Protein AF-A0A950WQ27-F1 (afdb_monomer)

Sequence (127 aa):
AAGPERRVFETTPEGRERLADSLEAEHWVSDRVYQPFLIWLALSWQARGNTFKEQLAHRRDRLSKRLVAERETLDSVRREVGHEHHEAVWILELKIDQTELELAWIERVIANAGKRSHAKRADYPDE

Secondary structure (DSSP, 8-state):
---SPPP-----HHHHHHHHHHHT-THHHHPPPP-HHHHHHHHTTSS-TTHHHHHHHHHHHHHHHHHHHHHHHHHHHHHHH-SS--HHHHHHHHHHHHHHHHHHHHHHHHHHGGG----S---PPP-

Solvent-accessible surface area (backbone atoms only — not comparable to full-atom values): 7937 Å² total; per-residue (Å²): 130,85,72,82,91,78,88,84,87,78,84,48,74,70,55,51,51,56,47,50,59,57,72,70,40,65,61,83,76,71,64,81,82,86,54,69,67,62,55,50,56,74,52,41,84,78,49,57,86,64,52,56,60,51,53,51,53,50,50,45,52,50,42,55,54,46,47,54,54,48,52,56,47,42,57,51,48,44,69,72,71,70,52,78,93,38,71,73,48,53,53,42,51,52,52,43,52,53,42,52,54,49,46,58,48,47,54,53,48,61,76,45,54,87,73,67,73,79,70,96,66,79,71,68,74,87,128

Foldseek 3Di:
DPDDDDDDDDQDPVNVVVVVVVVPDPCVPPPDDDDVLVVCVVVVLVPDDCVVVVSLVVLLVVLVVVLVVLVVVLVVVCVVVVDCPDVSNVVSVVSNVVSVVVNVVSVVCNVCVVVDDDDPPPDDPDD

Structure (mmCIF, N/CA/C/O backbone):
data_AF-A0A950WQ27-F1
#
_entry.id   AF-A0A950WQ27-F1
#
loop_
_atom_site.group_PDB
_atom_site.id
_atom_site.type_symbol
_atom_site.label_atom_id
_atom_site.label_alt_id
_atom_site.label_comp_id
_atom_site.label_asym_id
_atom_site.label_entity_id
_atom_site.label_seq_id
_atom_site.pdbx_PDB_ins_code
_atom_site.Cartn_x
_atom_site.Cartn_y
_atom_site.Cartn_z
_atom_site.occupancy
_atom_site.B_iso_or_equiv
_atom_site.auth_seq_id
_atom_site.auth_comp_id
_atom_site.auth_asym_id
_atom_site.auth_atom_id
_atom_site.pdbx_PDB_model_num
ATOM 1 N N . ALA A 1 1 ? 40.932 15.693 -13.723 1.00 59.25 1 ALA A N 1
ATOM 2 C CA . ALA A 1 1 ? 40.935 14.360 -13.092 1.00 59.25 1 ALA A CA 1
ATOM 3 C C . ALA A 1 1 ? 39.824 13.543 -13.736 1.00 59.25 1 ALA A C 1
ATOM 5 O O . ALA A 1 1 ? 38.694 14.015 -13.740 1.00 59.25 1 ALA A O 1
ATOM 6 N N . ALA A 1 2 ? 40.140 12.402 -14.356 1.00 65.94 2 ALA A N 1
ATOM 7 C CA . ALA A 1 2 ? 39.114 11.449 -14.775 1.00 65.94 2 ALA A CA 1
ATOM 8 C C . ALA A 1 2 ? 38.446 10.913 -13.498 1.00 65.94 2 ALA A C 1
ATOM 10 O O . ALA A 1 2 ? 39.153 10.619 -12.536 1.00 65.94 2 ALA A O 1
ATOM 11 N N . GLY A 1 3 ? 37.113 10.922 -13.438 1.00 78.62 3 GLY A N 1
ATOM 12 C CA . GLY A 1 3 ? 36.349 10.524 -12.252 1.00 78.62 3 GLY A CA 1
ATOM 13 C C . GLY A 1 3 ? 36.592 9.067 -11.825 1.00 78.62 3 GLY A C 1
ATOM 14 O O . GLY A 1 3 ? 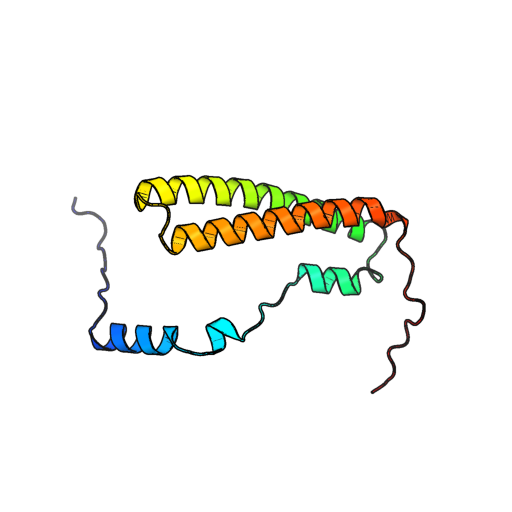37.384 8.365 -12.452 1.00 78.62 3 GLY A O 1
ATOM 15 N N . PRO A 1 4 ? 35.924 8.596 -10.758 1.00 84.38 4 PRO A N 1
ATOM 16 C CA . PRO A 1 4 ? 36.091 7.226 -10.276 1.00 84.38 4 PRO A CA 1
ATOM 17 C C . PRO A 1 4 ? 35.805 6.198 -11.383 1.00 84.38 4 PRO A C 1
ATOM 19 O O . PRO A 1 4 ? 34.903 6.398 -12.200 1.00 84.38 4 PRO A O 1
ATOM 22 N N . GLU A 1 5 ? 36.564 5.097 -11.400 1.00 86.19 5 GLU A N 1
ATOM 23 C CA . GLU A 1 5 ? 36.351 3.999 -12.348 1.00 86.19 5 GLU A CA 1
ATOM 24 C C . GLU A 1 5 ? 34.909 3.480 -12.262 1.00 86.19 5 GLU A C 1
ATOM 26 O O . GLU A 1 5 ? 34.437 3.057 -11.203 1.00 86.19 5 GLU A O 1
ATOM 31 N N . ARG A 1 6 ? 34.200 3.496 -13.397 1.00 89.25 6 ARG A N 1
ATOM 32 C CA . ARG A 1 6 ? 32.835 2.979 -13.520 1.00 89.25 6 ARG A CA 1
ATOM 33 C C . ARG A 1 6 ? 32.865 1.631 -14.227 1.00 89.25 6 ARG A C 1
ATOM 35 O O . ARG A 1 6 ? 33.347 1.530 -15.350 1.00 89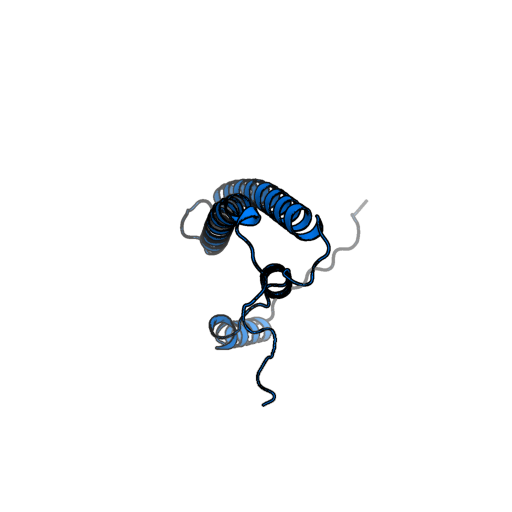.25 6 ARG A O 1
ATOM 42 N N . ARG A 1 7 ? 32.278 0.612 -13.598 1.00 91.06 7 ARG A N 1
ATOM 43 C CA . ARG A 1 7 ? 31.935 -0.650 -14.266 1.00 91.06 7 ARG A CA 1
ATOM 44 C C . ARG A 1 7 ? 30.515 -0.551 -14.816 1.00 91.06 7 ARG A C 1
ATOM 46 O O . ARG A 1 7 ? 29.599 -0.182 -14.084 1.00 91.06 7 ARG A O 1
ATOM 53 N N . VAL A 1 8 ? 30.358 -0.841 -16.103 1.00 90.81 8 VAL A N 1
ATOM 54 C CA . VAL A 1 8 ? 29.067 -0.888 -16.799 1.00 90.81 8 VAL A CA 1
ATOM 55 C C . VAL A 1 8 ? 28.796 -2.342 -17.159 1.00 90.81 8 VAL A C 1
ATOM 57 O O . VAL A 1 8 ? 29.688 -3.028 -17.650 1.00 90.81 8 VAL A O 1
ATOM 60 N N . PHE A 1 9 ? 27.588 -2.811 -16.865 1.00 92.56 9 PHE A N 1
ATOM 61 C CA . PHE A 1 9 ? 27.129 -4.149 -17.220 1.00 92.56 9 PHE A CA 1
ATOM 62 C C . PHE A 1 9 ? 26.132 -4.036 -18.370 1.00 92.56 9 PHE A C 1
ATOM 64 O O . PHE A 1 9 ? 25.302 -3.128 -18.374 1.00 92.56 9 PHE A O 1
ATOM 71 N N . GLU A 1 10 ? 26.204 -4.970 -19.313 1.00 93.38 10 GLU A N 1
ATOM 72 C CA . GLU A 1 10 ? 25.301 -5.057 -20.459 1.00 93.38 10 GLU A CA 1
ATOM 73 C C . GLU A 1 10 ? 24.659 -6.442 -20.511 1.00 93.38 10 GLU A C 1
ATOM 75 O O . GLU A 1 10 ? 25.285 -7.453 -20.180 1.00 93.38 10 GLU A O 1
ATOM 80 N N . THR A 1 11 ? 23.393 -6.496 -20.920 1.00 95.12 11 THR A N 1
ATOM 81 C CA . THR A 1 11 ? 22.658 -7.757 -21.029 1.00 95.12 11 THR A CA 1
ATOM 82 C C . THR A 1 11 ? 23.090 -8.519 -22.281 1.00 95.12 11 THR A C 1
ATOM 84 O O . THR A 1 11 ? 23.001 -8.006 -23.400 1.00 95.12 11 THR A O 1
ATOM 87 N N . THR A 1 12 ? 23.505 -9.776 -22.112 1.00 97.25 12 THR A N 1
A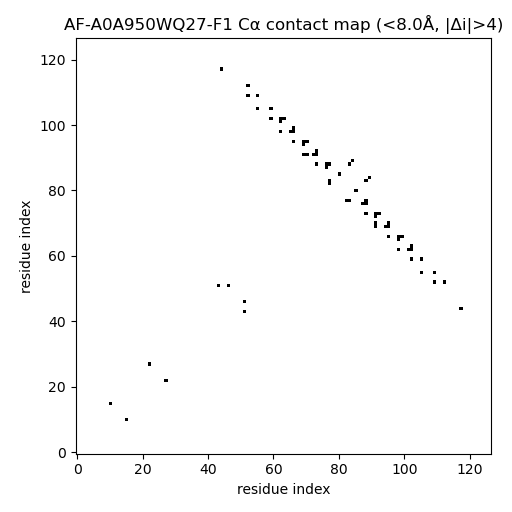TOM 88 C CA . THR A 1 12 ? 23.806 -10.682 -23.231 1.00 97.25 12 THR A CA 1
ATOM 89 C C . THR A 1 12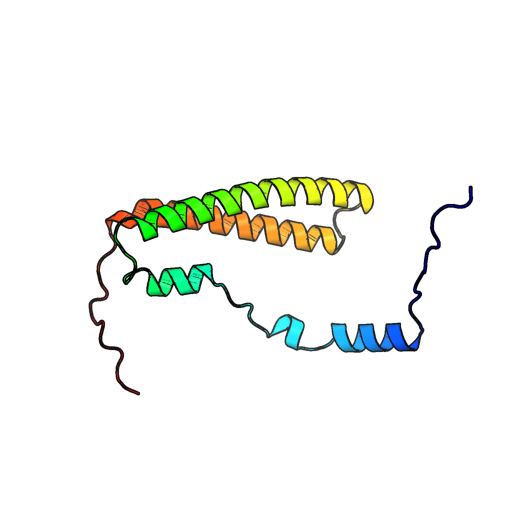 ? 22.517 -11.179 -23.903 1.00 97.25 12 THR A C 1
ATOM 91 O O . THR A 1 12 ? 21.443 -11.089 -23.304 1.00 97.25 12 THR A O 1
ATOM 94 N N . PRO A 1 13 ? 22.582 -11.722 -25.133 1.00 97.69 13 PRO A N 1
ATOM 95 C CA . PRO A 1 13 ? 21.432 -12.381 -25.756 1.00 97.69 13 PRO A CA 1
ATOM 96 C C . PRO A 1 13 ? 20.821 -13.476 -24.870 1.00 97.69 13 PRO A C 1
ATOM 98 O O . PRO A 1 13 ? 19.631 -13.425 -24.587 1.00 97.69 13 PRO A O 1
ATOM 101 N N . GLU A 1 14 ? 21.656 -14.363 -24.323 1.00 97.69 14 GLU A N 1
ATOM 102 C CA . GLU A 1 14 ? 21.232 -15.400 -23.371 1.00 97.69 14 GLU A CA 1
ATOM 103 C C . GLU A 1 14 ? 20.591 -14.800 -22.107 1.00 97.69 14 GLU A C 1
ATOM 105 O O . GLU A 1 14 ? 19.601 -15.311 -21.592 1.00 97.69 14 GLU A O 1
ATOM 110 N N . GLY A 1 15 ? 21.117 -13.676 -21.609 1.00 97.38 15 GLY A N 1
ATOM 111 C CA . GLY A 1 15 ? 20.529 -12.967 -20.474 1.00 97.38 15 GLY A CA 1
ATOM 112 C C . GLY A 1 15 ? 19.130 -12.415 -20.763 1.00 97.38 15 GLY A C 1
ATOM 113 O O . GLY A 1 15 ? 18.302 -12.381 -19.857 1.00 97.38 15 GLY A O 1
ATOM 114 N N . ARG A 1 16 ? 18.846 -12.008 -22.009 1.00 97.62 16 ARG A N 1
ATOM 115 C CA . ARG A 1 16 ? 17.504 -11.563 -22.421 1.00 97.62 16 ARG A CA 1
ATOM 116 C C . ARG A 1 16 ? 16.525 -12.727 -22.533 1.00 97.62 16 ARG A C 1
ATOM 118 O O . ARG A 1 16 ? 15.392 -12.572 -22.096 1.00 97.62 16 ARG A O 1
ATOM 125 N N . GLU A 1 17 ? 16.962 -13.867 -23.061 1.00 98.00 17 GLU A N 1
ATOM 126 C CA . GLU A 1 17 ? 16.136 -15.084 -23.128 1.00 98.00 17 GLU A CA 1
ATOM 127 C C . GLU A 1 17 ? 15.765 -15.565 -21.723 1.00 98.00 17 GLU A C 1
ATOM 129 O O . GLU A 1 17 ? 14.589 -15.697 -21.408 1.00 98.00 17 GLU A O 1
ATOM 134 N N . ARG A 1 18 ? 16.745 -15.666 -20.818 1.00 97.56 18 ARG A N 1
ATOM 135 C CA . ARG A 1 18 ? 16.481 -16.035 -19.417 1.00 97.56 18 ARG A CA 1
ATOM 136 C C . ARG A 1 18 ? 15.570 -15.042 -18.693 1.00 97.56 18 ARG A C 1
ATOM 138 O O . ARG A 1 18 ? 14.837 -15.432 -17.787 1.00 97.56 18 ARG A O 1
ATOM 145 N N . LEU A 1 19 ? 15.639 -13.755 -19.041 1.00 96.94 19 LEU A N 1
ATOM 146 C CA . LEU A 1 19 ? 14.712 -12.760 -18.506 1.00 96.94 19 LEU A CA 1
ATOM 147 C C . LEU A 1 19 ? 13.287 -13.012 -19.015 1.00 96.94 19 LEU A C 1
ATOM 149 O O . LEU A 1 19 ? 12.365 -12.952 -18.209 1.00 96.94 19 LEU A O 1
ATOM 153 N N . ALA A 1 20 ? 13.113 -13.314 -20.303 1.00 97.50 20 ALA A N 1
ATOM 154 C CA . ALA A 1 20 ? 11.808 -13.650 -20.869 1.00 97.50 20 ALA A CA 1
ATOM 155 C C . ALA A 1 20 ? 11.213 -14.895 -20.192 1.00 97.50 20 ALA A C 1
ATOM 157 O O . ALA A 1 20 ? 10.124 -14.799 -19.630 1.00 97.50 20 ALA A O 1
ATOM 158 N N . ASP A 1 21 ? 11.977 -15.991 -20.106 1.00 97.75 21 ASP A N 1
ATOM 159 C CA . ASP A 1 21 ? 11.553 -17.227 -19.429 1.00 97.75 21 ASP A CA 1
ATOM 160 C C . ASP A 1 21 ? 11.114 -16.962 -17.979 1.00 97.75 21 ASP A C 1
ATOM 162 O O . ASP A 1 21 ? 10.127 -17.508 -17.488 1.00 97.75 21 ASP A O 1
ATOM 166 N N . SER A 1 22 ? 11.851 -16.095 -17.277 1.00 96.88 22 SER A N 1
ATOM 167 C CA . SER A 1 22 ? 11.519 -15.703 -15.909 1.00 96.88 22 SER A CA 1
ATOM 168 C C . SER A 1 22 ? 10.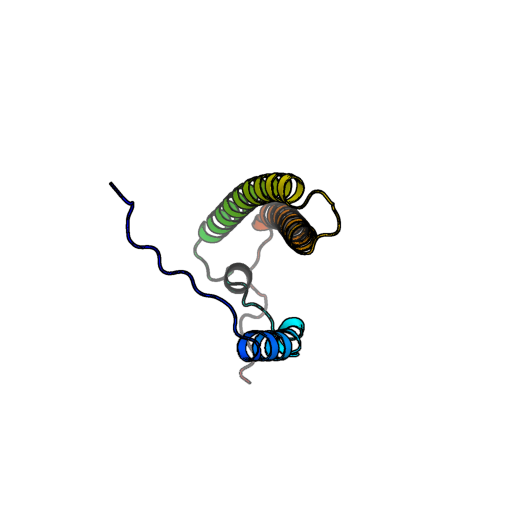208 -14.918 -15.844 1.00 96.88 22 SER A C 1
ATOM 170 O O . SER A 1 22 ? 9.391 -15.196 -14.972 1.00 96.88 22 SER A O 1
ATOM 172 N N . LEU A 1 23 ? 9.982 -13.958 -16.748 1.00 96.56 23 LEU A N 1
ATOM 173 C CA . LEU A 1 23 ? 8.776 -13.117 -16.779 1.00 96.56 23 LEU A CA 1
ATOM 174 C C . LEU A 1 23 ? 7.507 -13.893 -17.161 1.00 96.56 23 LEU A C 1
ATOM 176 O O . LEU A 1 23 ? 6.414 -13.500 -16.762 1.00 96.56 23 LEU A O 1
ATOM 180 N N . GLU A 1 24 ? 7.646 -14.994 -17.894 1.00 97.06 24 GLU A N 1
ATOM 181 C CA . GLU A 1 24 ? 6.535 -15.866 -18.301 1.00 97.06 24 GLU A CA 1
ATOM 182 C C . GLU A 1 24 ? 6.109 -16.863 -17.212 1.00 97.06 24 GLU A C 1
ATOM 184 O O . GLU A 1 24 ? 5.099 -17.555 -17.348 1.00 97.06 24 GLU A O 1
ATOM 189 N N . ALA A 1 25 ? 6.857 -16.947 -16.111 1.00 96.69 25 ALA A N 1
ATOM 190 C CA . ALA A 1 25 ? 6.591 -17.916 -15.063 1.00 96.69 25 ALA A CA 1
ATOM 191 C C . ALA A 1 25 ? 5.281 -17.624 -14.301 1.00 96.69 25 ALA A C 1
ATOM 193 O O . ALA A 1 25 ? 5.028 -16.513 -13.837 1.00 96.69 25 ALA A O 1
ATOM 194 N N . GLU A 1 26 ? 4.474 -18.665 -14.080 1.00 96.38 26 GLU A N 1
ATOM 195 C CA . GLU A 1 26 ? 3.131 -18.568 -13.478 1.00 96.38 26 GLU A CA 1
ATOM 196 C C . GLU A 1 26 ? 3.122 -17.975 -12.056 1.00 96.38 26 GLU A C 1
ATOM 198 O O . GLU A 1 26 ? 2.153 -17.324 -11.654 1.00 96.38 26 GLU A O 1
ATOM 203 N N . HIS A 1 27 ? 4.225 -18.138 -11.315 1.00 94.75 27 HIS A N 1
ATOM 204 C CA . HIS A 1 27 ? 4.358 -17.665 -9.934 1.00 94.75 27 HIS A CA 1
ATOM 205 C C . HIS A 1 27 ? 4.120 -16.154 -9.786 1.00 94.75 27 HIS A C 1
ATOM 207 O O . HIS A 1 27 ? 3.630 -15.713 -8.747 1.00 94.75 27 HIS A O 1
ATOM 213 N N . TRP A 1 28 ? 4.374 -15.357 -10.833 1.00 93.88 28 TRP A N 1
ATOM 214 C CA . TRP A 1 28 ? 4.075 -13.920 -10.835 1.00 93.88 28 TRP A CA 1
ATOM 215 C C . TRP A 1 28 ? 2.590 -13.604 -10.630 1.00 93.88 28 TRP A C 1
ATOM 217 O O . TRP A 1 28 ? 2.259 -12.520 -10.150 1.00 93.88 28 TRP A O 1
ATOM 227 N N . VAL A 1 29 ? 1.699 -14.535 -10.981 1.00 93.12 29 VAL A N 1
ATOM 228 C CA . VAL A 1 29 ? 0.242 -14.364 -10.902 1.00 93.12 29 VAL A CA 1
ATOM 229 C C . VAL A 1 29 ? -0.357 -15.125 -9.719 1.00 93.12 29 VAL A C 1
ATOM 231 O O . VAL A 1 29 ? -1.321 -14.655 -9.110 1.00 93.12 29 VAL A O 1
ATOM 234 N N . SER A 1 30 ? 0.186 -16.297 -9.380 1.00 93.69 30 SER A N 1
ATOM 235 C CA . SER A 1 30 ? -0.386 -17.161 -8.341 1.00 93.69 30 SER A CA 1
ATOM 236 C C . SER A 1 30 ? 0.057 -16.809 -6.924 1.00 93.69 30 SER A C 1
ATOM 238 O O . SER A 1 30 ? -0.691 -17.045 -5.966 1.00 93.69 30 SER A O 1
ATOM 240 N N . ASP A 1 31 ? 1.268 -16.279 -6.765 1.00 93.38 31 ASP A N 1
ATOM 241 C CA . ASP A 1 31 ? 1.881 -16.186 -5.448 1.00 93.38 31 ASP A CA 1
ATOM 242 C C . ASP A 1 31 ? 1.275 -15.056 -4.618 1.00 93.38 31 ASP A C 1
ATOM 244 O O . ASP A 1 31 ? 1.070 -13.923 -5.060 1.00 93.38 31 ASP A O 1
ATOM 248 N N . ARG A 1 32 ? 0.993 -15.362 -3.348 1.00 87.06 32 ARG A N 1
ATOM 249 C CA . ARG A 1 32 ? 0.449 -14.389 -2.399 1.00 87.06 32 ARG A CA 1
ATOM 250 C C . ARG A 1 32 ? 1.558 -13.781 -1.565 1.00 87.06 32 ARG A C 1
ATOM 252 O O . ARG A 1 32 ? 2.315 -14.481 -0.898 1.00 87.06 32 ARG A O 1
ATOM 259 N N . VAL A 1 33 ? 1.574 -12.455 -1.502 1.00 86.19 33 VAL A N 1
ATOM 260 C CA . VAL A 1 33 ? 2.476 -11.727 -0.608 1.00 86.19 33 VAL A CA 1
ATOM 261 C C . VAL A 1 33 ? 1.922 -11.737 0.816 1.00 86.19 33 VAL A C 1
ATOM 263 O O . VAL A 1 33 ? 0.769 -11.379 1.063 1.00 86.19 33 VAL A O 1
ATOM 266 N N . TYR A 1 34 ? 2.770 -12.106 1.773 1.00 87.69 34 TYR A N 1
ATOM 267 C CA . TYR A 1 34 ? 2.466 -12.035 3.199 1.00 87.69 34 TYR A CA 1
ATOM 268 C C . TYR A 1 34 ? 2.209 -10.583 3.641 1.00 87.69 34 TYR A C 1
ATOM 270 O O . TYR A 1 34 ? 2.976 -9.679 3.313 1.00 87.69 34 TYR A O 1
ATOM 278 N N . GLN A 1 35 ? 1.146 -10.356 4.419 1.00 91.12 35 GLN A N 1
ATOM 279 C CA . GLN A 1 35 ? 0.726 -9.030 4.893 1.00 91.12 35 GLN A CA 1
ATOM 280 C C . GLN A 1 35 ? 0.882 -8.948 6.428 1.00 91.12 35 GLN A C 1
ATOM 282 O O . GLN A 1 35 ? -0.081 -9.229 7.151 1.00 91.12 35 GLN A O 1
ATOM 287 N N . PRO A 1 36 ? 2.057 -8.545 6.968 1.00 95.12 36 PRO A N 1
ATOM 288 C CA . PRO A 1 36 ? 2.328 -8.586 8.410 1.00 95.12 36 PRO A CA 1
ATOM 289 C C . PRO A 1 36 ? 1.301 -7.829 9.254 1.00 95.12 36 PRO A C 1
ATOM 291 O O . PRO A 1 36 ? 0.935 -8.276 10.338 1.00 95.12 36 PRO A O 1
ATOM 294 N N . PHE A 1 37 ? 0.809 -6.695 8.747 1.00 95.62 37 PHE A N 1
ATOM 295 C CA . PHE A 1 37 ? -0.189 -5.888 9.440 1.00 95.62 37 PHE A CA 1
ATOM 296 C C . PHE A 1 37 ? -1.524 -6.626 9.607 1.00 95.62 37 PHE A C 1
ATOM 298 O O . PHE A 1 37 ? -2.097 -6.595 10.692 1.00 95.62 37 PHE A O 1
ATOM 305 N N . LEU A 1 38 ? -1.999 -7.328 8.572 1.00 94.62 38 LEU A N 1
ATOM 306 C CA . LEU A 1 38 ? -3.252 -8.086 8.644 1.00 94.62 38 LEU A CA 1
ATOM 307 C C . LEU A 1 38 ? -3.136 -9.286 9.585 1.00 94.62 38 LEU A C 1
ATOM 309 O O . LEU A 1 38 ? -4.087 -9.617 10.288 1.00 94.62 38 LEU A O 1
ATOM 313 N N . ILE A 1 39 ? -1.956 -9.896 9.654 1.00 94.56 39 ILE A N 1
ATOM 314 C CA . ILE A 1 39 ? -1.706 -11.025 10.553 1.00 94.56 39 ILE A CA 1
ATOM 315 C C . ILE A 1 39 ? -1.621 -10.561 12.000 1.00 94.56 39 ILE A C 1
ATOM 317 O O . ILE A 1 39 ? -2.266 -11.141 12.872 1.00 94.56 39 ILE A O 1
ATOM 321 N N . TRP A 1 40 ? -0.926 -9.451 12.253 1.00 95.56 40 TRP A N 1
ATOM 322 C CA . TRP A 1 40 ? -1.006 -8.787 13.548 1.00 95.56 40 TRP A CA 1
ATOM 323 C C . TRP A 1 40 ? -2.457 -8.425 13.898 1.00 95.56 40 TRP A C 1
ATOM 325 O O . TRP A 1 40 ? -2.888 -8.658 15.026 1.00 95.56 40 TRP A O 1
ATOM 335 N N . LEU A 1 41 ? -3.237 -7.908 12.941 1.00 94.06 41 LEU A N 1
ATOM 336 C CA . LEU A 1 41 ? -4.622 -7.513 13.178 1.00 94.06 41 LEU A CA 1
ATOM 337 C C . LEU A 1 41 ? -5.497 -8.707 13.578 1.00 94.06 41 LEU A C 1
ATOM 339 O O . LEU A 1 41 ? -6.278 -8.588 14.524 1.00 94.06 41 LEU A O 1
ATOM 343 N N . ALA A 1 42 ? -5.326 -9.858 12.925 1.00 91.69 42 ALA A N 1
ATOM 344 C CA . ALA A 1 42 ? -6.019 -11.098 13.270 1.00 91.69 42 ALA A CA 1
ATOM 345 C C . ALA A 1 42 ? -5.728 -11.550 14.715 1.00 91.69 42 ALA A C 1
ATOM 347 O O . ALA A 1 42 ? -6.625 -12.014 15.416 1.00 91.69 42 ALA A O 1
ATOM 348 N N . LEU A 1 43 ? -4.498 -11.344 15.192 1.00 91.81 43 LEU A N 1
ATOM 349 C CA . LEU A 1 43 ? -4.055 -11.704 16.546 1.00 91.81 43 LEU A CA 1
ATOM 350 C C . LEU A 1 43 ? -4.236 -10.575 17.573 1.00 91.81 43 LEU A C 1
ATOM 352 O O . LEU A 1 43 ? -4.007 -10.754 18.768 1.00 91.81 43 LEU A O 1
ATOM 356 N N . SER A 1 44 ? -4.681 -9.398 17.134 1.00 92.31 44 SER A N 1
ATOM 357 C CA . SER A 1 44 ? -4.689 -8.175 17.943 1.00 92.31 44 SER A CA 1
ATOM 358 C C . SER A 1 44 ? -5.649 -8.193 19.137 1.00 92.31 44 SER A C 1
ATOM 360 O O . SER A 1 44 ? -5.649 -7.259 19.941 1.00 92.31 44 SER A O 1
ATOM 362 N N . TRP A 1 45 ? -6.493 -9.218 19.267 1.00 88.00 45 TRP A N 1
ATOM 363 C CA . TRP A 1 45 ? -7.320 -9.448 20.455 1.00 88.00 45 TRP A CA 1
ATOM 364 C C . TRP A 1 45 ? -6.493 -9.896 21.670 1.00 88.00 45 TRP A C 1
ATOM 366 O O . TRP A 1 45 ? -6.941 -9.725 22.799 1.00 88.00 45 TRP A O 1
ATOM 376 N N . GLN A 1 46 ? -5.285 -10.422 21.438 1.00 88.06 46 GLN A N 1
ATOM 377 C CA . GLN A 1 46 ? -4.307 -10.771 22.474 1.00 88.06 46 GLN A CA 1
ATOM 378 C C . GLN A 1 46 ? -3.407 -9.582 22.852 1.00 88.06 46 GLN A C 1
ATOM 380 O O . GLN A 1 46 ? -2.630 -9.656 23.803 1.00 88.06 46 GLN A O 1
ATOM 385 N N . ALA A 1 47 ? -3.466 -8.485 22.090 1.00 88.00 47 ALA A N 1
ATOM 386 C CA . ALA A 1 47 ? -2.616 -7.326 22.315 1.00 88.00 47 ALA A CA 1
ATOM 387 C C . ALA A 1 47 ? -3.021 -6.572 23.593 1.00 88.00 47 ALA A C 1
ATOM 389 O O . ALA A 1 47 ? -4.193 -6.497 23.960 1.00 88.00 47 ALA A O 1
ATOM 390 N N . ARG A 1 48 ? -2.030 -5.970 24.259 1.00 84.06 48 ARG A N 1
ATOM 391 C CA . ARG A 1 48 ? -2.232 -5.166 25.473 1.00 84.06 48 ARG A CA 1
ATOM 392 C C . ARG A 1 48 ? -2.999 -3.877 25.153 1.00 84.06 48 ARG A C 1
ATOM 394 O O . ARG A 1 48 ? -2.951 -3.387 24.027 1.00 84.06 48 ARG A O 1
ATOM 401 N N . GLY A 1 49 ? -3.659 -3.317 26.170 1.00 79.06 49 GLY A N 1
ATOM 402 C CA . GLY A 1 49 ? -4.636 -2.217 26.090 1.00 79.06 49 GLY A CA 1
ATOM 403 C C . GLY A 1 49 ? -4.520 -1.271 24.885 1.00 79.06 49 GLY A C 1
ATOM 404 O O . GLY A 1 49 ? -5.279 -1.395 23.924 1.00 79.06 49 GLY A O 1
ATOM 405 N N . ASN A 1 50 ? -3.590 -0.311 24.928 1.00 87.19 50 ASN A N 1
ATOM 406 C CA . ASN A 1 50 ? -3.500 0.742 23.906 1.00 87.19 50 ASN A CA 1
ATOM 407 C C . ASN A 1 50 ? -2.822 0.314 22.598 1.00 87.19 50 ASN A C 1
ATOM 409 O O . ASN A 1 50 ? -2.981 1.007 21.590 1.00 87.19 50 ASN A O 1
ATOM 413 N N . THR A 1 51 ? -2.158 -0.847 22.564 1.00 92.94 51 THR A N 1
ATOM 414 C CA . THR A 1 51 ? -1.377 -1.301 21.403 1.00 92.94 51 THR A CA 1
ATOM 415 C C . THR A 1 51 ? -2.223 -1.373 20.135 1.00 92.94 51 THR A C 1
ATOM 417 O O . THR A 1 51 ? -1.743 -1.041 19.058 1.00 92.94 51 THR A O 1
ATOM 420 N N . PHE A 1 52 ? -3.502 -1.749 20.237 1.00 93.00 52 PHE A N 1
ATOM 421 C CA . PHE A 1 52 ? -4.385 -1.784 19.070 1.00 93.00 52 PHE A CA 1
ATOM 422 C C . PHE A 1 52 ? -4.563 -0.408 18.411 1.00 93.00 52 PHE A C 1
ATOM 424 O O . PHE A 1 52 ? -4.475 -0.283 17.191 1.00 93.00 52 PHE A O 1
ATOM 431 N N . LYS A 1 53 ? -4.805 0.627 19.224 1.00 92.06 53 LYS A N 1
ATOM 432 C CA . LYS A 1 53 ? -5.024 1.995 18.737 1.00 92.06 53 LYS A CA 1
ATOM 433 C C . LYS A 1 53 ? -3.730 2.591 18.195 1.00 92.06 53 LYS A C 1
ATOM 435 O O . LYS A 1 53 ? -3.744 3.200 17.131 1.00 92.06 53 LYS A O 1
ATOM 440 N N . GLU A 1 54 ? -2.625 2.376 18.903 1.00 94.75 54 GLU A N 1
ATOM 441 C CA . GLU A 1 54 ? -1.294 2.840 18.503 1.00 94.75 54 GLU A CA 1
ATOM 442 C C . GLU A 1 54 ? -0.889 2.249 17.151 1.00 94.75 54 GLU A C 1
ATOM 444 O O . GLU A 1 54 ? -0.518 2.985 16.241 1.00 94.75 54 GLU A O 1
ATOM 449 N N . GLN A 1 55 ? -1.048 0.937 16.967 1.00 96.56 55 GLN A N 1
ATOM 450 C CA . GLN A 1 55 ? -0.695 0.275 15.711 1.00 96.56 55 GLN A CA 1
ATOM 451 C C . GLN A 1 55 ? -1.564 0.729 14.531 1.00 96.56 55 GLN A C 1
ATOM 453 O O . GLN A 1 55 ? -1.043 0.919 13.432 1.00 96.56 55 GLN A O 1
ATOM 458 N N . LEU A 1 56 ? -2.863 0.979 14.741 1.00 95.81 56 LEU A N 1
ATOM 459 C CA . LEU A 1 56 ? -3.720 1.576 13.708 1.00 95.81 56 LEU A CA 1
ATOM 460 C C . LEU A 1 56 ? -3.292 3.005 13.357 1.00 95.81 56 LEU A C 1
ATOM 462 O O . LEU A 1 56 ? -3.217 3.345 12.177 1.00 95.81 56 LEU A O 1
ATOM 466 N N . ALA A 1 57 ? -2.965 3.825 14.359 1.00 96.06 57 ALA A N 1
ATOM 467 C CA . ALA A 1 57 ? -2.482 5.185 14.142 1.00 96.06 57 ALA A CA 1
ATOM 468 C C . ALA A 1 57 ? -1.144 5.201 13.385 1.00 96.06 57 ALA A C 1
ATOM 470 O O . ALA A 1 57 ? -0.977 5.983 12.448 1.00 96.06 57 ALA A O 1
ATOM 471 N N . HIS A 1 58 ? -0.219 4.303 13.734 1.00 97.38 58 HIS A N 1
ATOM 472 C CA . HIS A 1 58 ? 1.048 4.136 13.025 1.00 97.38 58 HIS A CA 1
ATOM 473 C C . HIS A 1 58 ? 0.852 3.641 11.595 1.00 97.38 58 HIS A C 1
ATOM 475 O O . HIS A 1 58 ? 1.511 4.141 10.683 1.00 97.38 58 HIS A O 1
ATOM 481 N N . ARG A 1 59 ? -0.049 2.676 11.372 1.00 97.75 59 ARG A N 1
ATOM 482 C CA . ARG A 1 59 ? -0.348 2.195 10.022 1.00 97.75 59 ARG A CA 1
ATOM 483 C C . ARG A 1 59 ? -0.934 3.315 9.169 1.00 97.75 59 ARG A C 1
ATOM 485 O O . ARG A 1 59 ? -0.444 3.515 8.062 1.00 97.75 59 ARG A O 1
ATOM 492 N N . ARG A 1 60 ? -1.891 4.081 9.701 1.00 98.25 60 ARG A N 1
ATOM 493 C CA . ARG A 1 60 ? -2.438 5.265 9.030 1.00 98.25 60 ARG A CA 1
ATOM 494 C C . ARG A 1 60 ? -1.338 6.254 8.649 1.00 98.25 60 ARG A C 1
ATOM 496 O O . ARG A 1 60 ? -1.222 6.587 7.479 1.00 98.25 60 ARG A O 1
ATOM 503 N N . ASP A 1 61 ? -0.516 6.682 9.608 1.00 98.31 61 ASP A N 1
ATOM 504 C CA . ASP A 1 61 ? 0.576 7.637 9.364 1.00 98.31 61 ASP A CA 1
ATOM 505 C C . ASP A 1 61 ? 1.536 7.148 8.268 1.00 98.31 61 ASP A C 1
ATOM 507 O O . ASP A 1 61 ? 1.875 7.896 7.350 1.00 98.31 61 ASP A O 1
ATOM 511 N N . ARG A 1 62 ? 1.919 5.865 8.309 1.00 97.62 62 ARG A N 1
ATOM 512 C CA . ARG A 1 62 ? 2.770 5.266 7.273 1.00 97.62 62 ARG A CA 1
ATOM 513 C C . ARG A 1 62 ? 2.114 5.271 5.897 1.00 97.62 62 ARG A C 1
ATOM 515 O O . ARG A 1 62 ? 2.784 5.613 4.928 1.00 97.62 62 ARG A O 1
ATOM 522 N N . LEU A 1 63 ? 0.839 4.896 5.800 1.00 98.12 63 LEU A N 1
ATOM 523 C CA . LEU A 1 63 ? 0.117 4.893 4.527 1.00 98.12 63 LEU A CA 1
ATOM 524 C C . LEU A 1 63 ? -0.075 6.309 3.980 1.00 98.12 63 LEU A C 1
ATOM 526 O O . LEU A 1 63 ? 0.125 6.518 2.792 1.00 98.12 63 LEU A O 1
ATOM 530 N N . SER A 1 64 ? -0.390 7.291 4.829 1.00 98.38 64 SER A N 1
ATOM 531 C CA . SER A 1 64 ? -0.521 8.691 4.410 1.00 98.38 64 SER A CA 1
ATOM 532 C C . SER A 1 64 ? 0.794 9.239 3.853 1.00 98.38 64 SER A C 1
ATOM 534 O O . SER A 1 64 ? 0.797 9.870 2.800 1.00 98.38 64 SER A O 1
ATOM 536 N N . LYS A 1 65 ? 1.925 8.949 4.510 1.00 98.44 65 LYS A N 1
ATOM 537 C CA . LYS A 1 65 ? 3.257 9.320 4.005 1.00 98.44 65 LYS A CA 1
ATOM 538 C C . LYS A 1 65 ? 3.593 8.610 2.695 1.00 98.44 65 LYS A C 1
ATOM 540 O O . LYS A 1 65 ? 4.114 9.242 1.782 1.00 98.44 65 LYS A O 1
ATOM 545 N N . ARG A 1 66 ? 3.271 7.315 2.591 1.00 97.94 66 ARG A N 1
ATOM 546 C CA . ARG A 1 66 ? 3.466 6.539 1.359 1.00 97.94 66 ARG A CA 1
ATOM 547 C C . ARG A 1 66 ? 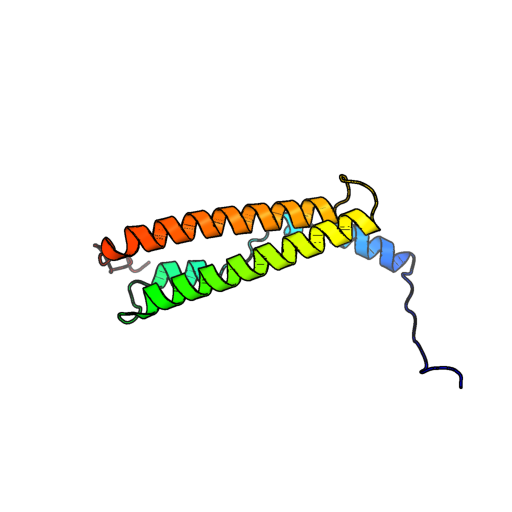2.655 7.117 0.201 1.00 97.94 66 ARG A C 1
ATOM 549 O O . ARG A 1 66 ? 3.213 7.286 -0.872 1.00 97.94 66 ARG A O 1
ATOM 556 N N . LEU A 1 67 ? 1.392 7.470 0.435 1.00 98.44 67 LEU A N 1
ATOM 557 C CA . LEU A 1 67 ? 0.507 8.029 -0.585 1.00 98.44 67 LEU A CA 1
ATOM 558 C C . LEU A 1 67 ? 1.068 9.323 -1.189 1.00 98.44 67 LEU A C 1
ATOM 560 O O . LEU A 1 67 ? 1.041 9.495 -2.403 1.00 98.44 67 LEU A O 1
ATOM 564 N N . VAL A 1 68 ? 1.600 10.218 -0.348 1.00 98.44 68 VAL A N 1
ATOM 565 C CA . VAL A 1 68 ? 2.256 11.450 -0.817 1.00 98.44 68 VAL A CA 1
ATOM 566 C C . VAL A 1 68 ? 3.460 11.111 -1.697 1.00 98.44 68 VAL A C 1
ATOM 568 O O . VAL A 1 68 ? 3.535 11.580 -2.828 1.00 98.44 68 VAL A O 1
ATOM 571 N N . ALA A 1 69 ? 4.349 10.236 -1.221 1.00 98.12 69 ALA A N 1
ATOM 572 C CA . ALA A 1 69 ? 5.550 9.856 -1.962 1.00 98.12 69 ALA A CA 1
ATOM 573 C C . ALA A 1 69 ? 5.239 9.141 -3.295 1.00 98.12 69 ALA A C 1
ATOM 575 O O . ALA A 1 69 ? 5.909 9.378 -4.301 1.00 98.12 69 ALA A O 1
ATOM 576 N N . GLU A 1 70 ? 4.224 8.273 -3.333 1.00 98.31 70 GLU A N 1
ATOM 577 C CA . GLU A 1 70 ? 3.814 7.558 -4.550 1.00 98.31 70 GLU A CA 1
ATOM 578 C C . GLU A 1 70 ? 3.217 8.508 -5.594 1.00 98.31 70 GLU A C 1
ATOM 580 O O . GLU A 1 70 ? 3.530 8.377 -6.776 1.00 98.31 70 GLU A O 1
ATOM 585 N N . ARG A 1 71 ? 2.439 9.512 -5.168 1.00 98.44 71 ARG A N 1
ATOM 586 C CA . ARG A 1 71 ? 1.924 10.565 -6.058 1.00 98.44 71 ARG A CA 1
ATOM 587 C C . ARG A 1 71 ? 3.047 11.429 -6.637 1.00 98.44 71 ARG A C 1
ATOM 589 O O . ARG A 1 71 ? 3.079 11.649 -7.843 1.00 98.44 71 ARG A O 1
ATOM 596 N N . GLU A 1 72 ? 4.010 11.845 -5.813 1.00 98.25 72 GLU A N 1
ATOM 597 C CA . GLU A 1 72 ? 5.195 12.583 -6.285 1.00 98.25 72 GLU A CA 1
ATOM 598 C C . GLU A 1 72 ? 6.019 11.759 -7.288 1.00 98.25 72 GLU A C 1
ATOM 600 O O . GLU A 1 72 ? 6.490 12.278 -8.305 1.00 98.25 72 GLU A O 1
ATOM 605 N N . THR A 1 73 ? 6.157 10.456 -7.025 1.00 97.81 73 THR A N 1
ATOM 606 C CA . THR A 1 73 ? 6.842 9.520 -7.924 1.00 97.81 73 THR A CA 1
ATOM 607 C C . THR A 1 73 ? 6.090 9.378 -9.246 1.00 97.81 73 THR A C 1
ATOM 609 O O . THR A 1 73 ? 6.716 9.442 -10.301 1.00 97.81 73 THR A O 1
ATOM 612 N N . LEU A 1 74 ? 4.762 9.240 -9.212 1.00 97.69 74 LEU A N 1
ATOM 613 C CA . LEU A 1 74 ? 3.923 9.153 -10.409 1.00 97.69 74 LEU A CA 1
ATOM 614 C C . LEU A 1 74 ? 4.063 10.394 -11.292 1.00 97.69 74 LEU A C 1
ATOM 616 O O . LEU A 1 74 ? 4.254 10.263 -12.500 1.00 97.69 74 LEU A O 1
ATOM 620 N N . ASP A 1 75 ? 4.051 11.588 -10.700 1.00 97.00 75 ASP A N 1
ATOM 621 C CA . ASP A 1 75 ? 4.251 12.829 -11.449 1.00 97.00 75 ASP A CA 1
ATOM 622 C C . ASP A 1 75 ? 5.643 12.895 -12.091 1.00 97.00 75 ASP A C 1
ATOM 624 O O . ASP A 1 75 ? 5.793 13.390 -13.210 1.00 97.00 75 ASP A O 1
ATOM 628 N N . SER A 1 76 ? 6.673 12.393 -11.402 1.00 97.25 76 SER A N 1
ATOM 629 C CA . SER A 1 76 ? 8.025 12.298 -11.960 1.00 97.25 76 SER A CA 1
ATOM 630 C C . SER A 1 76 ? 8.100 11.308 -13.121 1.00 97.25 76 SER A C 1
ATOM 632 O O . SER A 1 76 ? 8.637 11.649 -14.172 1.00 97.25 76 SER A O 1
ATOM 634 N N . VAL A 1 77 ? 7.520 10.117 -12.962 1.00 96.56 77 VAL A N 1
ATOM 635 C CA . VAL A 1 77 ? 7.503 9.073 -13.996 1.00 96.56 77 VAL A CA 1
ATOM 636 C C . VAL A 1 77 ? 6.728 9.534 -15.224 1.00 96.56 77 VAL A C 1
ATOM 638 O O . VAL A 1 77 ? 7.221 9.374 -16.333 1.00 96.56 77 VAL A O 1
ATOM 641 N N . ARG A 1 78 ? 5.568 10.181 -15.057 1.00 96.25 78 ARG A N 1
ATOM 642 C CA . ARG A 1 78 ? 4.800 10.742 -16.182 1.00 96.25 78 ARG A CA 1
ATOM 643 C C . ARG A 1 78 ? 5.606 11.769 -16.980 1.00 96.25 78 ARG A C 1
ATOM 645 O O . ARG A 1 78 ? 5.518 11.787 -18.205 1.00 96.25 78 ARG A O 1
ATOM 652 N N . ARG A 1 79 ? 6.420 12.593 -16.305 1.00 96.12 79 ARG A N 1
ATOM 653 C CA . ARG A 1 79 ? 7.336 13.543 -16.963 1.00 96.12 79 ARG A CA 1
ATOM 654 C C . ARG A 1 79 ? 8.473 12.850 -17.716 1.00 96.12 79 ARG A C 1
ATOM 656 O O . ARG A 1 79 ? 8.903 13.370 -18.738 1.00 96.12 79 ARG A O 1
ATOM 663 N N . GLU A 1 80 ? 8.956 11.718 -17.215 1.00 95.56 80 GLU A N 1
ATOM 664 C CA . GLU A 1 80 ? 10.047 10.952 -17.827 1.00 95.56 80 GLU A CA 1
ATOM 665 C C . GLU A 1 80 ? 9.580 10.128 -19.034 1.00 95.56 80 GLU A C 1
ATOM 667 O O . GLU A 1 80 ? 10.183 10.206 -20.101 1.00 95.56 80 GLU A O 1
ATOM 672 N N . VAL A 1 81 ? 8.492 9.370 -18.884 1.00 94.69 81 VAL A N 1
ATOM 673 C CA . VAL A 1 81 ? 7.990 8.445 -19.918 1.00 94.69 81 VAL A CA 1
ATOM 674 C C . VAL A 1 81 ? 7.132 9.143 -20.977 1.00 94.69 81 VAL A C 1
ATOM 676 O O . VAL A 1 81 ? 6.978 8.639 -22.085 1.00 94.69 81 VAL A O 1
ATOM 679 N N . GLY A 1 82 ? 6.578 10.318 -20.662 1.00 89.81 82 GLY A N 1
ATOM 680 C CA . GLY A 1 82 ? 5.885 11.184 -21.618 1.00 89.81 82 GLY A CA 1
ATOM 681 C C . GLY A 1 82 ? 4.494 10.717 -22.067 1.00 89.81 82 GLY A C 1
ATOM 682 O O . GLY A 1 82 ? 3.882 11.394 -22.892 1.00 89.81 82 GLY A O 1
ATOM 683 N N . HIS A 1 83 ? 3.969 9.603 -21.545 1.00 88.12 83 HIS A N 1
ATOM 684 C CA . HIS A 1 83 ? 2.606 9.133 -21.815 1.00 88.12 83 HIS A CA 1
ATOM 685 C C . HIS A 1 83 ? 1.999 8.369 -20.627 1.00 88.12 83 HIS A C 1
ATOM 687 O O . HIS A 1 83 ? 2.704 7.890 -19.744 1.00 88.12 83 HIS A O 1
ATOM 693 N N . GLU A 1 84 ? 0.672 8.225 -20.612 1.00 86.56 84 GLU A N 1
ATOM 694 C CA . GLU A 1 84 ? -0.060 7.582 -19.506 1.00 86.56 84 GLU A CA 1
ATOM 695 C C . GLU A 1 84 ? -0.038 6.045 -19.578 1.00 86.56 84 GLU A C 1
ATOM 697 O O . GLU A 1 84 ? -0.181 5.364 -18.570 1.00 86.56 84 GLU A O 1
ATOM 702 N N . HIS A 1 85 ? 0.180 5.474 -20.764 1.00 91.81 85 HIS A N 1
ATOM 703 C CA . HIS A 1 85 ? 0.099 4.024 -21.001 1.00 91.81 85 HIS A CA 1
ATOM 704 C C . HIS A 1 85 ? 1.432 3.281 -20.812 1.00 91.81 85 HIS A C 1
ATOM 706 O O . HIS A 1 85 ? 1.791 2.447 -21.635 1.00 91.81 85 HIS A O 1
ATOM 712 N N . HIS A 1 86 ? 2.201 3.641 -19.784 1.00 95.25 86 HIS A N 1
ATOM 713 C CA . HIS A 1 86 ? 3.470 2.986 -19.449 1.00 95.25 86 HIS A CA 1
ATOM 714 C C . HIS A 1 86 ? 3.279 2.075 -18.228 1.00 95.25 86 HIS A C 1
ATOM 716 O O . HIS A 1 86 ? 2.605 2.462 -17.274 1.00 95.25 86 HIS A O 1
ATOM 722 N N . GLU A 1 87 ? 3.912 0.903 -18.182 1.00 96.00 87 GLU A N 1
ATOM 723 C CA . GLU A 1 87 ? 3.715 -0.080 -17.105 1.00 96.00 87 GLU A CA 1
ATOM 724 C C . GLU A 1 87 ? 4.055 0.504 -15.726 1.00 96.00 87 GLU A C 1
ATOM 726 O O . GLU A 1 87 ? 3.347 0.278 -14.747 1.00 96.00 87 GLU A O 1
ATOM 731 N N . ALA A 1 88 ? 5.108 1.323 -15.648 1.00 95.69 88 ALA A N 1
ATOM 732 C CA . ALA A 1 88 ? 5.464 2.042 -14.421 1.00 95.69 88 ALA A CA 1
ATOM 733 C C . ALA A 1 88 ? 4.353 2.992 -13.926 1.00 95.69 88 ALA A C 1
ATOM 735 O O . ALA A 1 88 ? 4.177 3.133 -12.716 1.00 95.69 88 ALA A O 1
ATOM 736 N N . VAL A 1 89 ? 3.596 3.615 -14.840 1.00 97.69 89 VAL A N 1
ATOM 737 C CA . VAL A 1 89 ? 2.437 4.454 -14.496 1.00 97.69 89 VAL A CA 1
ATOM 738 C C . VAL A 1 89 ? 1.334 3.579 -13.906 1.00 97.69 89 VAL A C 1
ATOM 740 O O . VAL A 1 89 ? 0.902 3.845 -12.787 1.00 97.69 89 VAL A O 1
ATOM 743 N N . TRP A 1 90 ? 0.971 2.477 -14.571 1.00 97.75 90 TRP A N 1
ATOM 744 C CA . TRP A 1 90 ? -0.063 1.551 -14.083 1.00 97.75 90 TRP A CA 1
ATOM 745 C C . TRP A 1 90 ? 0.272 0.945 -12.717 1.00 97.75 90 TRP A C 1
ATOM 747 O O . TRP A 1 90 ? -0.595 0.828 -11.851 1.00 97.75 90 TRP A O 1
ATOM 757 N N . ILE A 1 91 ? 1.541 0.595 -12.486 1.00 97.19 91 ILE A N 1
ATOM 758 C CA . ILE A 1 91 ? 2.003 0.086 -11.188 1.00 97.19 91 ILE A CA 1
ATOM 759 C C . ILE A 1 91 ? 1.799 1.132 -10.086 1.00 97.19 91 ILE A C 1
ATOM 761 O O . ILE A 1 91 ? 1.386 0.784 -8.978 1.00 97.19 91 ILE A O 1
ATOM 765 N N . LEU A 1 92 ? 2.125 2.398 -10.353 1.00 97.94 92 LEU A N 1
ATOM 766 C CA . LEU A 1 92 ? 1.998 3.473 -9.368 1.00 97.94 92 LEU A CA 1
ATOM 767 C C . LEU A 1 92 ? 0.535 3.831 -9.104 1.00 97.94 92 LEU A C 1
ATOM 769 O O . LEU A 1 92 ? 0.170 4.005 -7.944 1.00 97.94 92 LEU A O 1
ATOM 773 N N . GLU A 1 93 ? 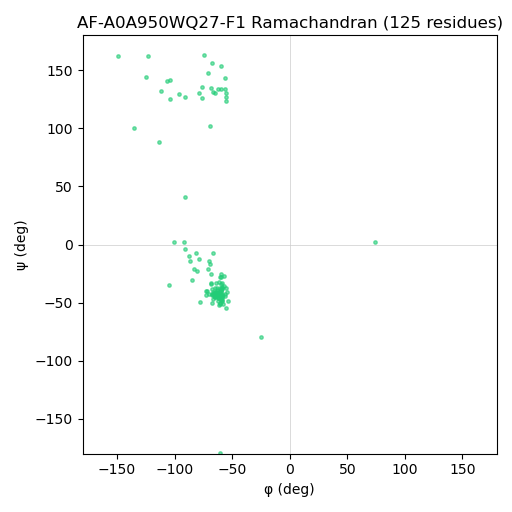-0.302 3.865 -10.139 1.00 97.81 93 GLU A N 1
ATOM 774 C CA . GLU A 1 93 ? -1.750 4.062 -10.004 1.00 97.81 93 GLU A CA 1
ATOM 775 C C . GLU A 1 93 ? -2.375 2.966 -9.133 1.00 97.81 93 GLU A C 1
ATOM 777 O O . GLU A 1 93 ? -3.018 3.274 -8.131 1.00 97.81 93 GLU A O 1
ATOM 782 N N . LEU A 1 94 ? -2.072 1.689 -9.402 1.00 98.06 94 LEU A N 1
ATOM 783 C CA . LEU A 1 94 ? -2.555 0.580 -8.575 1.00 98.06 94 LEU A CA 1
ATOM 784 C C . LEU A 1 94 ? -2.111 0.706 -7.108 1.00 98.06 94 LEU A C 1
ATOM 786 O O . LEU A 1 94 ? -2.895 0.443 -6.195 1.00 98.06 94 LEU A O 1
ATOM 790 N N . LYS A 1 95 ? -0.854 1.092 -6.855 1.00 97.94 95 LYS A N 1
ATOM 791 C CA . LYS A 1 95 ? -0.338 1.274 -5.487 1.00 97.94 95 LYS A CA 1
ATOM 792 C C . LYS A 1 95 ? -1.034 2.414 -4.749 1.00 97.94 95 LYS A C 1
ATOM 794 O O . LYS A 1 95 ? -1.350 2.263 -3.564 1.00 97.94 95 LYS A O 1
ATOM 799 N N . ILE A 1 96 ? -1.295 3.519 -5.444 1.00 98.56 96 ILE A N 1
ATOM 800 C CA . ILE A 1 96 ? -2.045 4.660 -4.917 1.00 98.56 96 ILE A CA 1
ATOM 801 C C . ILE A 1 96 ? -3.458 4.209 -4.548 1.00 98.56 96 ILE A C 1
ATOM 803 O O . ILE A 1 96 ? -3.843 4.349 -3.385 1.00 98.56 96 ILE A O 1
ATOM 807 N N . ASP A 1 97 ? -4.172 3.563 -5.471 1.00 98.69 97 ASP A N 1
ATOM 808 C CA . ASP A 1 97 ? -5.540 3.083 -5.255 1.00 98.69 97 ASP A CA 1
ATOM 809 C C . ASP A 1 97 ? -5.622 2.108 -4.071 1.00 98.69 97 ASP A C 1
ATOM 811 O O . ASP A 1 97 ? -6.479 2.232 -3.191 1.00 98.69 97 ASP A O 1
ATOM 815 N N . GLN A 1 98 ? -4.686 1.157 -3.989 1.00 97.88 98 GLN A N 1
ATOM 816 C CA . GLN A 1 98 ? -4.590 0.227 -2.861 1.00 97.88 98 GLN A CA 1
ATOM 817 C C . GLN A 1 98 ? -4.328 0.954 -1.534 1.00 97.88 98 GLN A C 1
ATOM 819 O O . GLN A 1 98 ? -4.919 0.607 -0.509 1.00 97.88 98 GLN A O 1
ATOM 824 N N . THR A 1 99 ? -3.453 1.964 -1.533 1.00 98.19 99 THR A N 1
ATOM 825 C CA . THR A 1 99 ? -3.126 2.754 -0.338 1.00 98.19 99 THR A CA 1
ATOM 826 C C . THR A 1 99 ? -4.318 3.584 0.134 1.00 98.19 99 THR A C 1
ATOM 828 O O . THR A 1 99 ? -4.595 3.624 1.335 1.00 98.19 99 THR A O 1
ATOM 831 N N . GLU A 1 100 ? -5.047 4.216 -0.782 1.00 98.62 100 GLU A N 1
ATOM 832 C CA . GLU A 1 100 ? -6.254 4.991 -0.479 1.00 98.62 100 GLU A CA 1
ATOM 833 C C . GLU A 1 100 ? -7.374 4.108 0.064 1.00 98.62 100 GLU A C 1
ATOM 835 O O . GLU A 1 100 ? -7.992 4.436 1.083 1.00 98.62 100 GLU A O 1
ATOM 840 N N . LEU A 1 101 ? -7.587 2.950 -0.565 1.00 98.44 101 LEU A N 1
ATOM 841 C CA . LEU A 1 101 ? -8.552 1.962 -0.102 1.00 98.44 101 LEU A CA 1
ATOM 842 C C . LEU A 1 101 ? -8.227 1.498 1.322 1.00 98.44 101 LEU A C 1
ATOM 844 O O . LEU A 1 101 ? -9.120 1.433 2.175 1.00 98.44 101 LEU A O 1
ATOM 848 N N . GLU A 1 102 ? -6.956 1.193 1.593 1.00 98.00 102 GLU A N 1
ATOM 849 C CA . GLU A 1 102 ? -6.521 0.763 2.918 1.00 98.00 102 GLU A CA 1
ATOM 850 C C . GLU A 1 102 ? -6.665 1.886 3.954 1.00 98.00 102 GLU A C 1
ATOM 852 O O . GLU A 1 102 ? -7.164 1.630 5.049 1.00 98.00 102 GLU A O 1
ATOM 857 N N . LEU A 1 103 ? -6.313 3.132 3.620 1.00 98.38 103 LEU A N 1
ATOM 858 C CA . LEU A 1 103 ? -6.520 4.292 4.496 1.00 98.38 103 LEU A CA 1
ATOM 859 C C . LEU A 1 103 ? -7.994 4.460 4.869 1.00 98.38 103 LEU A C 1
ATOM 861 O O . LEU A 1 103 ? -8.330 4.534 6.054 1.00 98.38 103 LEU A O 1
ATOM 865 N N . ALA A 1 104 ? -8.881 4.458 3.873 1.00 98.31 104 ALA A N 1
ATOM 866 C CA . ALA A 1 104 ? -10.317 4.566 4.098 1.00 98.31 104 ALA A CA 1
ATOM 867 C C . ALA A 1 104 ? -10.843 3.408 4.959 1.00 98.31 104 ALA A C 1
ATOM 869 O O . ALA A 1 104 ? -11.719 3.594 5.806 1.00 98.31 104 ALA A O 1
ATOM 870 N N . TRP A 1 105 ? -10.314 2.199 4.763 1.00 98.06 105 TRP A N 1
ATOM 871 C CA . TRP A 1 105 ? -10.651 1.052 5.596 1.00 98.06 105 TRP A CA 1
ATOM 872 C C . TRP A 1 105 ? -10.133 1.193 7.034 1.00 98.06 105 TRP A C 1
ATOM 874 O O . TRP A 1 105 ? -10.900 0.939 7.963 1.00 98.06 105 TRP A O 1
ATOM 884 N N . ILE A 1 106 ? -8.902 1.662 7.253 1.00 97.25 106 ILE A N 1
ATOM 885 C CA . ILE A 1 106 ? -8.350 1.890 8.598 1.00 97.25 106 ILE A CA 1
ATOM 886 C C . ILE A 1 106 ? -9.179 2.906 9.370 1.00 97.25 106 ILE A C 1
ATOM 888 O O . ILE A 1 106 ? -9.479 2.664 10.537 1.00 97.25 106 ILE A O 1
ATOM 892 N N . GLU A 1 107 ? -9.605 3.998 8.738 1.00 97.19 107 GLU A N 1
ATOM 893 C CA . GLU A 1 107 ? -10.478 4.980 9.390 1.00 97.19 107 GLU A CA 1
ATOM 894 C C . GLU A 1 107 ? -11.798 4.339 9.850 1.00 97.19 107 GLU A C 1
ATOM 896 O O . GLU A 1 107 ? -12.238 4.543 10.986 1.00 97.19 107 GLU A O 1
ATOM 901 N N . ARG A 1 108 ? -12.385 3.446 9.035 1.00 97.00 108 ARG A N 1
ATOM 902 C CA . ARG A 1 108 ? -13.552 2.650 9.457 1.00 97.00 108 ARG A CA 1
ATOM 903 C C . ARG A 1 108 ? -13.229 1.717 10.625 1.00 97.00 108 ARG A C 1
ATOM 905 O O . ARG A 1 108 ? -14.059 1.572 11.526 1.00 97.00 108 ARG A O 1
ATOM 912 N N . VAL A 1 109 ? -12.061 1.074 10.635 1.00 95.06 109 VAL A N 1
ATOM 913 C CA . VAL A 1 109 ? -11.634 0.190 11.736 1.00 95.06 109 VAL A CA 1
ATOM 914 C C . VAL A 1 109 ? -11.445 0.985 13.029 1.00 95.06 109 VAL A C 1
ATOM 916 O O . VAL A 1 109 ? -11.948 0.568 14.073 1.00 95.06 109 VAL A O 1
ATOM 919 N N . ILE A 1 110 ? -10.789 2.147 12.970 1.00 93.81 110 ILE A N 1
ATOM 920 C CA . ILE A 1 110 ? -10.595 3.054 14.110 1.00 93.81 110 ILE A CA 1
ATOM 921 C C . ILE A 1 110 ? -11.951 3.485 14.677 1.00 93.81 110 ILE A C 1
ATOM 923 O O . ILE A 1 110 ? -12.176 3.349 15.882 1.00 93.81 110 ILE A O 1
ATOM 927 N N . ALA A 1 111 ? -12.885 3.911 13.821 1.00 94.12 111 ALA A N 1
ATOM 928 C CA . ALA A 1 111 ? -14.230 4.317 14.235 1.00 94.12 111 ALA A CA 1
ATOM 929 C C . ALA A 1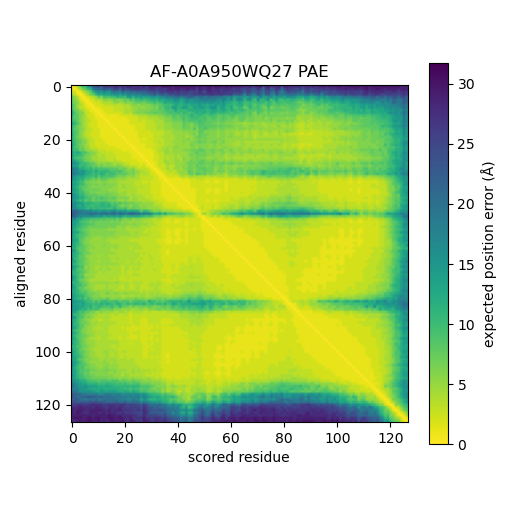 111 ? -15.018 3.191 14.938 1.00 94.12 111 ALA A C 1
ATOM 931 O O . ALA A 1 111 ? -15.868 3.454 15.788 1.00 94.12 111 ALA A O 1
ATOM 932 N N . ASN A 1 112 ? -14.726 1.926 14.620 1.00 92.50 112 ASN A N 1
ATOM 933 C CA . ASN A 1 112 ? -15.375 0.761 15.226 1.00 92.50 112 ASN A CA 1
ATOM 934 C C . ASN A 1 112 ? -14.539 0.090 16.330 1.00 92.50 112 ASN A C 1
ATOM 936 O O . ASN A 1 112 ? -14.996 -0.886 16.925 1.00 92.50 112 ASN A O 1
ATOM 940 N N . ALA A 1 113 ? -13.356 0.614 16.666 1.00 88.75 113 ALA A N 1
ATOM 941 C CA . ALA A 1 113 ? -12.434 -0.011 17.615 1.00 88.75 113 ALA A CA 1
ATOM 942 C C . ALA A 1 113 ? -13.047 -0.218 19.012 1.00 88.75 113 ALA A C 1
ATOM 944 O O . ALA A 1 113 ? -12.740 -1.207 19.676 1.00 88.75 113 ALA A O 1
ATOM 945 N N . GLY A 1 114 ? -13.935 0.683 19.446 1.00 85.25 114 GLY A N 1
ATOM 946 C CA . GLY A 1 114 ? -14.640 0.581 20.731 1.00 85.25 114 GLY A CA 1
ATOM 947 C C . GLY A 1 114 ? -15.690 -0.533 20.795 1.00 85.25 114 GLY A C 1
ATOM 948 O O . GLY A 1 114 ? -16.1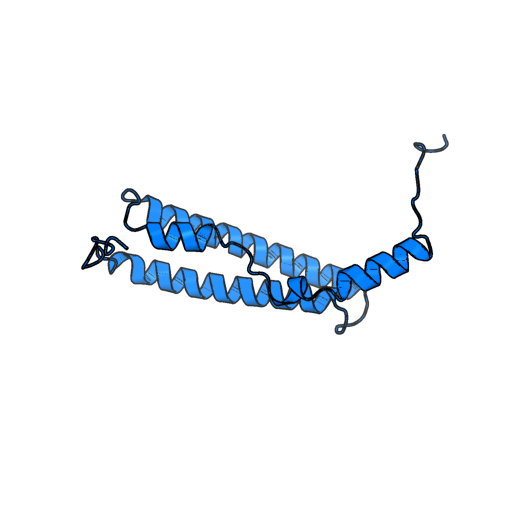26 -0.888 21.882 1.00 85.25 114 GLY A O 1
ATOM 949 N N . LYS A 1 115 ? -16.080 -1.106 19.651 1.00 87.81 115 LYS A N 1
ATOM 950 C CA . LYS A 1 115 ? -17.047 -2.213 19.560 1.00 87.81 115 LYS A CA 1
ATOM 951 C C . LYS A 1 115 ? -16.376 -3.588 19.582 1.00 87.81 115 LYS A C 1
ATOM 953 O O . LYS A 1 115 ? -17.050 -4.601 19.420 1.00 87.81 115 LYS A O 1
ATOM 958 N N . ARG A 1 116 ? -15.047 -3.639 19.718 1.00 86.12 116 ARG A N 1
ATOM 959 C CA . ARG A 1 116 ? -14.295 -4.896 19.740 1.00 86.12 116 ARG A CA 1
ATOM 960 C C . ARG A 1 116 ? -14.646 -5.684 20.996 1.00 86.12 116 ARG A C 1
ATOM 962 O O . ARG A 1 116 ? -14.588 -5.159 22.103 1.00 86.12 116 ARG A O 1
ATOM 969 N N . SER A 1 117 ? -14.951 -6.957 20.808 1.00 77.50 117 SER A N 1
ATOM 970 C CA . SER A 1 117 ? -15.117 -7.934 21.878 1.00 77.50 117 SER A CA 1
ATOM 971 C C . SER A 1 117 ? -14.158 -9.097 21.658 1.00 77.50 117 SER A C 1
ATOM 973 O O . SER A 1 117 ? -13.676 -9.313 20.543 1.00 77.50 117 SER A O 1
ATOM 975 N N . HIS A 1 118 ? -13.913 -9.878 22.706 1.00 71.56 118 HIS A N 1
ATOM 976 C CA . HIS A 1 118 ? -13.217 -11.153 22.562 1.00 71.56 118 HIS A CA 1
ATOM 977 C C . HIS A 1 118 ? -13.985 -12.092 21.620 1.00 71.56 118 HIS A C 1
ATOM 979 O O . HIS A 1 118 ? -15.210 -11.987 21.469 1.00 71.56 118 HIS A O 1
ATOM 985 N N . ALA A 1 119 ? -13.256 -13.007 20.979 1.00 70.75 119 ALA A N 1
ATOM 986 C CA . ALA A 1 119 ? -13.864 -14.083 20.212 1.00 70.75 119 ALA A CA 1
ATOM 987 C C . ALA A 1 119 ? -14.743 -14.937 21.142 1.00 70.75 119 ALA A C 1
ATOM 989 O O . ALA A 1 119 ? -14.325 -15.298 22.239 1.00 70.75 119 ALA A O 1
ATOM 990 N N . LYS A 1 120 ? -15.969 -15.262 20.709 1.00 69.31 120 LYS A N 1
ATOM 991 C CA . LYS A 1 120 ? -16.931 -16.047 21.511 1.00 69.31 120 LYS A CA 1
ATOM 992 C C . LYS A 1 120 ? -16.521 -17.518 21.691 1.00 69.31 120 LYS A C 1
ATOM 994 O O . LYS A 1 120 ? -17.059 -18.187 22.564 1.00 69.31 120 LYS A O 1
ATOM 999 N N . ARG A 1 121 ? -15.597 -18.012 20.863 1.00 65.38 121 ARG A N 1
ATOM 1000 C CA . ARG A 1 121 ? -14.943 -19.323 20.951 1.00 65.38 121 ARG A CA 1
ATOM 1001 C C . ARG A 1 121 ? -13.454 -19.085 20.706 1.00 65.38 121 ARG A C 1
ATOM 1003 O O . ARG A 1 121 ? -13.071 -18.813 19.573 1.00 65.38 121 ARG A O 1
ATOM 1010 N N . ALA A 1 122 ? -12.667 -19.040 21.778 1.00 57.50 122 ALA A N 1
ATOM 1011 C CA . ALA A 1 122 ? -11.208 -18.935 21.700 1.00 57.50 122 ALA A CA 1
ATOM 1012 C C . ALA A 1 122 ? -10.540 -20.315 21.563 1.00 57.50 122 ALA A C 1
ATOM 1014 O O . ALA A 1 122 ? -9.375 -20.377 21.179 1.00 57.50 122 ALA A O 1
ATOM 1015 N N . ASP A 1 123 ? -11.296 -21.388 21.826 1.00 55.78 123 ASP A N 1
ATOM 1016 C CA . ASP A 1 123 ? -10.923 -22.750 21.466 1.00 55.78 123 ASP A CA 1
ATOM 1017 C C . ASP A 1 123 ? -10.984 -22.867 19.946 1.00 55.78 123 ASP A C 1
ATOM 1019 O O . ASP A 1 123 ? -12.056 -22.949 19.335 1.00 55.78 123 ASP A O 1
ATOM 1023 N N . TYR A 1 124 ? -9.807 -22.820 19.332 1.00 52.91 124 TYR A N 1
ATOM 1024 C CA . TYR A 1 124 ? -9.612 -23.513 18.073 1.00 52.91 124 TYR A CA 1
ATOM 1025 C C . TYR A 1 124 ? -9.968 -24.984 18.327 1.00 52.91 124 TYR A C 1
ATOM 1027 O O . TYR A 1 124 ? -9.556 -25.510 19.362 1.00 52.91 124 TYR A O 1
ATOM 1035 N N . PRO A 1 125 ? -10.752 -25.647 17.462 1.00 44.59 125 PRO A N 1
ATOM 1036 C CA . PRO A 1 125 ? -10.766 -27.098 17.502 1.00 44.59 125 PRO A CA 1
ATOM 1037 C C . PRO A 1 125 ? -9.313 -27.562 17.353 1.00 44.59 125 PRO A C 1
ATOM 1039 O O . PRO A 1 125 ? -8.608 -27.095 16.455 1.00 44.59 125 PRO A O 1
ATOM 1042 N N . ASP A 1 126 ? -8.856 -28.404 18.277 1.00 47.75 126 ASP A N 1
ATOM 1043 C CA . ASP A 1 126 ? -7.731 -29.276 17.979 1.00 47.75 126 ASP A CA 1
ATOM 1044 C C . ASP A 1 126 ? -8.120 -30.059 16.711 1.00 47.75 126 ASP A C 1
ATOM 1046 O O . ASP A 1 126 ? -9.226 -30.604 16.668 1.00 47.75 126 ASP A O 1
ATOM 1050 N N . GLU A 1 127 ? -7.214 -30.078 15.724 1.00 37.81 127 GLU A N 1
ATOM 1051 C CA . GLU A 1 127 ? -7.268 -30.735 14.393 1.00 37.81 127 GLU A CA 1
ATOM 1052 C C . GLU A 1 127 ? -7.570 -29.838 13.176 1.00 37.81 127 GLU A C 1
ATOM 1054 O O . GLU A 1 127 ? -8.742 -29.502 12.883 1.00 37.81 127 GLU A O 1
#

Nearest PDB structures (foldseek):
  6jyi-assembly1_B  TM=8.611E-01  e=3.332E-02  Bacillus cereus ATCC 14579
  5x11-assembly2_E  TM=7.875E-01  e=3.980E-02  Bacillus spizizenii str. W23
  5x11-assembly3_D  TM=6.594E-01  e=2.213E-01  Bacillus spizizenii str. W23

Radius of gyration: 22.2 Å; Cα contacts (8 Å, |Δi|>4): 36; chains: 1; bounding box: 58×45×52 Å

pLDDT: mean 90.9, std 11.9, range [37.81, 98.69]

Mean predicted aligned error: 6.91 Å